Protein AF-A0A133UKS9-F1 (afdb_monomer)

Secondary structure (DSSP, 8-state):
-----S-SS---HHHHHHHHHH---HHHHHHHHHHHHHHHT--HHHHHHHTTS-HHHHHHHHHHHHHHGGGGGSPP----SPPSS-HHHHHHHHHHTTS-GGGGT-S-SS--HHHHHT-

Nearest PDB structures (foldseek):
  8rkv-assembly1_R  TM=6.243E-01  e=1.075E-01  Scytonema hofmannii
  2lvs-assembly1_A  TM=3.897E-01  e=1.126E+00  Hyperthermus butylicus DSM 5456
  3qod-assembly1_A  TM=4.954E-01  e=5.389E+00  Fischerella thermalis PCC 7521

Solvent-accessible surface area (backbone atoms only — not comparable to full-atom values): 7377 Å² total; per-residue (Å²): 133,86,78,74,78,86,55,90,59,91,78,66,60,64,64,48,50,58,50,41,77,73,47,84,54,62,68,42,35,51,41,48,49,50,48,51,39,52,76,73,64,56,54,59,62,62,51,12,63,76,68,74,49,56,48,66,56,52,53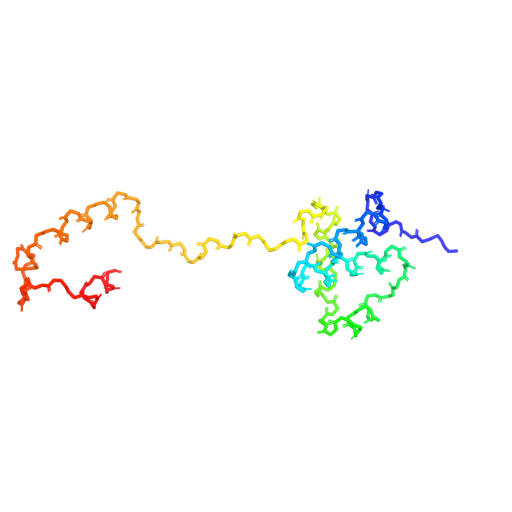,49,45,48,49,31,31,55,73,57,34,75,69,37,48,54,84,75,87,72,83,68,77,76,70,91,59,54,74,67,53,49,50,51,50,57,58,57,68,73,50,50,37,47,85,76,74,40,101,38,83,62,86,46,72,73,72,67,66,76,111

Mean predicted aligned error: 9.15 Å

Foldseek 3Di:
DDDDPPAPDDDDLVVLVVVLVVDPDVQLNLLSVLCSCVVVPHDLVVSCVVSVHDSVVSVQSNVLCSVPNSVSSDDDDDPPPPDPDDPVRVVVVVVVQVDACVVVVDPDRHDDPVNVVVD

Sequence (119 aa):
MSKKKILHRDVDVESLKELREKIDDSKVRDRITAVIMEVKGYKRGEMADLLSVHRETVRLWIKRFDESGVDGLWDEERPGRPSKLSKSEKESLREDLKSSPKEFGYESEVWSTKMVLNI

Radius of gyration: 24.82 Å; Cα contacts (8 Å, |Δi|>4): 78; chains: 1; bounding box: 48×27×70 Å

InterPro domains:
  IPR009057 Homedomain-like superfamily [SSF46689] (21-102)

pLDDT: mean 89.93, std 11.99, range [34.72, 98.25]

Structure (mmCIF, N/CA/C/O backbone):
data_AF-A0A133UKS9-F1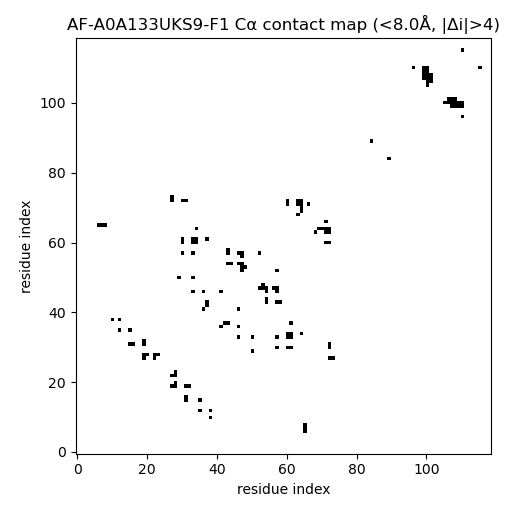
#
_entry.id   AF-A0A133UKS9-F1
#
loop_
_atom_site.group_PDB
_atom_site.id
_atom_site.type_symbol
_atom_site.label_atom_id
_atom_site.label_alt_id
_atom_site.label_comp_id
_atom_site.label_asym_id
_atom_site.label_entity_id
_atom_site.label_seq_id
_atom_site.pdbx_PDB_ins_code
_atom_site.Cartn_x
_atom_site.Cartn_y
_atom_site.Cartn_z
_atom_site.occupancy
_atom_site.B_iso_or_equiv
_atom_site.auth_seq_id
_atom_site.auth_comp_i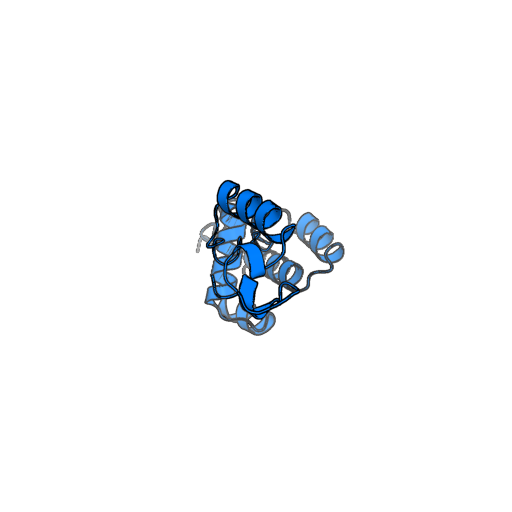d
_atom_site.auth_asym_id
_atom_site.auth_atom_id
_atom_site.pdbx_PDB_model_num
ATOM 1 N N . MET A 1 1 ? -16.925 -9.462 27.175 1.00 35.09 1 MET A N 1
ATOM 2 C CA . MET A 1 1 ? -16.268 -10.140 26.035 1.00 35.09 1 MET A CA 1
ATOM 3 C C . MET A 1 1 ? -14.959 -9.422 25.749 1.00 35.09 1 MET A C 1
ATOM 5 O O . MET A 1 1 ? -14.994 -8.262 25.361 1.00 35.09 1 MET A O 1
ATOM 9 N N . SER A 1 2 ? -13.825 -10.055 26.050 1.00 34.72 2 SER A N 1
ATOM 10 C CA . SER A 1 2 ? -12.499 -9.448 25.881 1.00 34.72 2 SER A CA 1
ATOM 11 C C . SER A 1 2 ? -12.193 -9.297 24.388 1.00 34.72 2 SER A C 1
ATOM 13 O O . SER A 1 2 ? -12.232 -10.287 23.654 1.00 34.72 2 SER A O 1
ATOM 15 N N . LYS A 1 3 ? -11.950 -8.068 23.916 1.00 43.97 3 LYS A N 1
ATOM 16 C CA . LYS A 1 3 ? -11.481 -7.829 22.545 1.00 43.97 3 LYS A CA 1
ATOM 17 C C . LYS A 1 3 ? -10.105 -8.494 22.430 1.00 43.97 3 LYS A C 1
ATOM 19 O O . LYS A 1 3 ? -9.162 -8.031 23.065 1.00 43.97 3 LYS A O 1
ATOM 24 N N . LYS A 1 4 ? -9.978 -9.591 21.670 1.00 50.75 4 LYS A N 1
ATOM 25 C CA . LYS A 1 4 ? -8.655 -10.136 21.307 1.00 50.75 4 LYS A CA 1
ATOM 26 C C . LYS A 1 4 ? -7.825 -8.984 20.733 1.00 50.75 4 LYS A C 1
ATOM 28 O O . LYS A 1 4 ? -8.327 -8.280 19.860 1.00 50.75 4 LYS A O 1
ATOM 33 N N . LYS A 1 5 ? -6.599 -8.779 21.227 1.00 57.97 5 LYS A N 1
ATOM 34 C CA . LYS A 1 5 ? -5.651 -7.814 20.648 1.00 57.97 5 LYS A CA 1
ATOM 35 C C . LYS A 1 5 ? -5.424 -8.254 19.195 1.00 57.97 5 LYS A C 1
ATOM 37 O O . LYS A 1 5 ? -4.926 -9.353 18.973 1.00 57.97 5 LYS A O 1
ATOM 42 N N . ILE A 1 6 ? -5.937 -7.488 18.229 1.00 72.62 6 ILE A N 1
ATOM 43 C CA . ILE A 1 6 ? -5.869 -7.858 16.805 1.00 72.62 6 ILE A CA 1
ATOM 44 C C . ILE A 1 6 ? -4.522 -7.442 16.209 1.00 72.62 6 ILE A C 1
ATOM 46 O O . ILE A 1 6 ? -3.986 -8.148 15.362 1.00 72.62 6 ILE A O 1
ATOM 50 N N . LEU A 1 7 ? -3.984 -6.325 16.699 1.00 83.94 7 LEU A N 1
ATOM 51 C CA . LEU A 1 7 ? -2.627 -5.868 16.443 1.00 83.94 7 LEU A CA 1
ATOM 52 C C . LEU A 1 7 ? -1.738 -6.254 17.632 1.00 83.94 7 LEU A C 1
ATOM 54 O O . LEU A 1 7 ? -2.119 -6.064 18.793 1.00 83.94 7 LEU A O 1
ATOM 58 N N . HIS A 1 8 ? -0.555 -6.784 17.339 1.00 89.56 8 HIS A N 1
ATOM 59 C CA . HIS A 1 8 ? 0.472 -7.166 18.313 1.00 89.56 8 HIS A CA 1
ATOM 60 C C . HIS A 1 8 ? 1.418 -6.006 18.652 1.00 89.56 8 HIS A C 1
ATOM 62 O O . HIS A 1 8 ? 2.325 -6.157 19.466 1.00 89.56 8 HIS A O 1
ATOM 68 N N . ARG A 1 9 ? 1.169 -4.836 18.062 1.00 87.88 9 ARG A N 1
ATOM 69 C CA . ARG A 1 9 ? 1.891 -3.582 18.270 1.00 87.88 9 ARG A CA 1
ATOM 70 C C . ARG A 1 9 ? 1.011 -2.535 18.933 1.00 87.88 9 ARG A C 1
ATOM 72 O O . ARG A 1 9 ? -0.201 -2.498 18.711 1.00 87.88 9 ARG A O 1
ATOM 79 N N . ASP A 1 10 ? 1.639 -1.666 19.710 1.00 87.88 10 ASP A N 1
ATOM 80 C CA . ASP A 1 10 ? 0.985 -0.455 20.185 1.00 87.88 10 ASP A CA 1
ATOM 81 C C . ASP A 1 10 ? 0.984 0.579 19.052 1.00 87.88 10 ASP A C 1
ATOM 83 O O . ASP A 1 10 ? 1.965 0.733 18.322 1.00 87.88 10 ASP A O 1
ATOM 87 N N . VAL A 1 11 ? -0.162 1.228 18.854 1.00 91.88 11 VAL A N 1
ATOM 88 C CA . VAL A 1 11 ? -0.403 2.108 17.709 1.00 91.88 11 VAL A CA 1
ATOM 89 C C . VAL A 1 11 ? -0.773 3.487 18.212 1.00 91.88 11 VAL A C 1
ATOM 91 O O . VAL A 1 11 ? -1.816 3.656 18.843 1.00 91.88 11 VAL A O 1
ATOM 94 N N . ASP A 1 12 ? 0.053 4.473 17.880 1.00 94.31 12 ASP A N 1
ATOM 95 C CA . ASP A 1 12 ? -0.307 5.871 18.059 1.00 94.31 12 ASP A CA 1
ATOM 96 C C . ASP A 1 12 ? -1.158 6.351 16.876 1.00 94.31 12 ASP A C 1
ATOM 98 O O . ASP A 1 12 ? -0.687 6.527 15.750 1.00 94.31 12 ASP A O 1
ATOM 102 N N . VAL A 1 13 ? -2.448 6.541 17.145 1.00 95.25 13 VAL A N 1
ATOM 103 C CA . VAL A 1 13 ? -3.420 6.999 16.151 1.00 95.25 13 VAL A CA 1
ATOM 104 C C . VAL A 1 13 ? -3.138 8.434 15.714 1.00 95.25 13 VAL A C 1
ATOM 106 O O . VAL A 1 13 ? -3.440 8.767 14.569 1.00 95.25 13 VAL A O 1
ATOM 109 N N . GLU A 1 14 ? -2.582 9.281 16.583 1.00 96.94 14 GLU A N 1
ATOM 110 C CA . GLU A 1 14 ? -2.337 10.680 16.232 1.00 96.94 14 GLU A CA 1
ATOM 111 C C . GLU A 1 14 ? -1.168 10.794 15.254 1.00 96.94 14 GLU A C 1
ATOM 113 O O . GLU A 1 14 ? -1.339 11.360 14.174 1.00 96.94 14 GLU A O 1
ATOM 118 N N . SER A 1 15 ? -0.057 10.100 15.527 1.00 96.44 15 SER A N 1
ATOM 119 C CA . SER A 1 15 ? 1.049 9.956 14.570 1.00 96.44 15 SER A CA 1
ATOM 120 C C . SER A 1 15 ? 0.588 9.429 13.203 1.00 96.44 15 SER A C 1
ATOM 122 O O . SER A 1 15 ? 1.043 9.908 12.164 1.00 96.44 15 SER A O 1
ATOM 124 N N . LEU A 1 16 ? -0.345 8.466 13.164 1.00 97.12 16 LEU A N 1
ATOM 125 C CA . LEU A 1 16 ? -0.891 7.959 11.898 1.00 97.12 16 LEU A CA 1
ATOM 126 C C . LEU A 1 16 ? -1.732 8.999 11.149 1.00 97.12 16 LEU A C 1
ATOM 128 O O . LEU A 1 16 ? -1.680 9.044 9.920 1.00 97.12 16 LEU A O 1
ATOM 132 N N . LYS A 1 17 ? -2.503 9.841 11.845 1.00 97.75 17 LYS A N 1
ATOM 133 C CA . LYS A 1 17 ? -3.235 10.936 11.192 1.00 97.75 17 LYS A CA 1
ATOM 134 C C . LYS A 1 17 ? -2.274 11.968 10.618 1.00 97.75 17 LYS A C 1
ATOM 136 O O . LYS A 1 17 ? -2.423 12.328 9.457 1.00 97.75 17 LYS A O 1
ATOM 141 N N . GLU A 1 18 ? -1.280 12.397 11.392 1.00 97.88 18 GLU A N 1
ATOM 142 C CA . GLU A 1 18 ? -0.270 13.342 10.912 1.00 97.88 18 GLU A CA 1
ATOM 143 C C . GLU A 1 18 ? 0.477 12.799 9.694 1.00 97.88 18 GLU A C 1
ATOM 145 O O . GLU A 1 18 ? 0.719 13.529 8.734 1.00 97.88 18 GLU A O 1
ATOM 150 N N . LEU A 1 19 ? 0.821 11.508 9.715 1.00 97.31 19 LEU A N 1
ATOM 151 C CA . LEU A 1 19 ? 1.421 10.835 8.573 1.00 97.31 19 LEU A CA 1
ATOM 152 C C . LEU A 1 19 ? 0.480 10.862 7.364 1.00 97.31 19 LEU A C 1
ATOM 154 O O . LEU A 1 19 ? 0.902 11.244 6.282 1.00 97.31 19 LEU A O 1
ATOM 158 N N . ARG A 1 20 ? -0.797 10.505 7.537 1.00 97.50 20 ARG A N 1
ATOM 159 C CA . ARG A 1 20 ? -1.793 10.500 6.453 1.00 97.50 20 ARG A CA 1
ATOM 160 C C . ARG A 1 20 ? -1.923 11.860 5.763 1.00 97.50 20 ARG A C 1
ATOM 162 O O . ARG A 1 20 ? -2.059 11.882 4.545 1.00 97.50 20 ARG A O 1
ATOM 169 N N . GLU A 1 21 ? -1.873 12.962 6.510 1.00 97.38 21 GLU A N 1
ATOM 170 C CA . GLU A 1 21 ? -1.952 14.317 5.940 1.00 97.38 21 GLU A CA 1
ATOM 171 C C . GLU A 1 21 ? -0.700 14.705 5.134 1.00 97.38 21 GLU A C 1
ATOM 173 O O . GLU A 1 21 ? -0.783 15.530 4.230 1.00 97.38 21 GLU A O 1
ATOM 178 N N . LYS A 1 22 ? 0.457 14.095 5.423 1.00 97.12 22 LYS A N 1
ATOM 179 C CA . LYS A 1 22 ? 1.732 14.360 4.732 1.00 97.12 22 LYS A CA 1
ATOM 180 C C . LYS A 1 22 ? 1.946 13.508 3.476 1.00 97.12 22 LYS A C 1
ATOM 182 O O . LYS A 1 22 ? 2.929 13.718 2.772 1.00 97.12 22 LYS A O 1
ATOM 187 N N . ILE A 1 23 ? 1.092 12.517 3.221 1.00 96.88 23 ILE A N 1
ATOM 188 C CA . ILE A 1 23 ? 1.281 11.545 2.138 1.00 96.88 23 ILE A CA 1
ATOM 189 C C . ILE A 1 23 ? 0.380 11.863 0.949 1.00 96.88 23 ILE A C 1
ATOM 191 O O . ILE A 1 23 ? -0.843 11.850 1.060 1.00 96.88 23 ILE A O 1
ATOM 195 N N . ASP A 1 24 ? 0.985 12.037 -0.224 1.00 95.69 24 ASP A N 1
ATOM 196 C CA . ASP A 1 24 ? 0.240 12.297 -1.460 1.00 95.69 24 ASP A CA 1
ATOM 197 C C . ASP A 1 24 ? -0.399 11.028 -2.048 1.00 95.69 24 ASP A C 1
ATOM 199 O O . ASP A 1 24 ? -1.521 11.073 -2.570 1.00 95.69 24 ASP A O 1
ATOM 203 N N . ASP A 1 25 ? 0.265 9.872 -1.920 1.00 96.25 25 ASP A N 1
ATOM 204 C CA . ASP A 1 25 ? -0.233 8.596 -2.446 1.00 96.25 25 ASP A CA 1
ATOM 205 C C . ASP A 1 25 ? -1.556 8.208 -1.763 1.00 96.25 25 ASP A C 1
ATOM 207 O O . ASP A 1 25 ? -1.616 7.897 -0.568 1.00 96.25 25 ASP A O 1
ATOM 211 N N . SER A 1 26 ? -2.645 8.225 -2.537 1.00 95.69 26 SER A N 1
ATOM 212 C CA . SER A 1 26 ? -3.982 7.886 -2.049 1.00 95.69 26 SER A CA 1
ATOM 213 C C . SER A 1 26 ? -4.062 6.461 -1.508 1.00 95.69 26 SER A C 1
ATOM 215 O O . SER A 1 26 ? -4.713 6.239 -0.492 1.00 95.69 26 SER A O 1
ATOM 217 N N . LYS A 1 27 ? -3.337 5.504 -2.098 1.00 96.19 27 LYS A N 1
ATOM 218 C CA . LYS A 1 27 ? -3.345 4.110 -1.639 1.00 96.19 27 LYS A CA 1
ATOM 219 C C . LYS A 1 27 ? -2.714 3.991 -0.263 1.00 96.19 27 LYS A C 1
ATOM 221 O O . LYS A 1 27 ? -3.216 3.248 0.577 1.00 96.19 27 LYS A O 1
ATOM 226 N N . VAL A 1 28 ? -1.619 4.711 -0.021 1.00 97.50 28 VAL A N 1
ATOM 227 C CA . VAL A 1 28 ? -0.968 4.729 1.295 1.00 97.50 28 VAL A CA 1
ATOM 228 C C . VAL A 1 28 ? -1.883 5.406 2.317 1.00 97.50 28 VAL A C 1
ATOM 230 O O . VAL A 1 28 ? -2.067 4.871 3.410 1.00 97.50 28 VAL A O 1
ATOM 233 N N . ARG A 1 29 ? -2.560 6.505 1.955 1.00 98.12 29 ARG A N 1
ATOM 234 C CA . ARG A 1 29 ? -3.567 7.143 2.823 1.00 98.12 29 ARG A CA 1
ATOM 235 C C . ARG A 1 29 ? -4.740 6.223 3.166 1.00 98.12 29 ARG A C 1
ATOM 237 O O . ARG A 1 29 ? -5.156 6.194 4.327 1.00 98.12 29 ARG A O 1
ATOM 244 N N . ASP A 1 30 ? -5.249 5.449 2.212 1.00 98.06 30 ASP A N 1
ATOM 245 C CA . ASP A 1 30 ? -6.331 4.483 2.449 1.00 98.06 30 ASP A CA 1
ATOM 246 C C . ASP A 1 30 ? -5.884 3.364 3.391 1.00 98.06 30 ASP A C 1
ATOM 248 O O . ASP A 1 30 ? -6.605 2.991 4.318 1.00 98.06 30 ASP A O 1
ATOM 252 N N . ARG A 1 31 ? -4.651 2.879 3.223 1.00 98.25 31 ARG A N 1
ATOM 253 C CA . ARG A 1 31 ? -4.045 1.879 4.110 1.00 98.25 31 ARG A CA 1
ATOM 254 C C . ARG A 1 31 ? -3.859 2.410 5.530 1.00 98.25 31 ARG A C 1
ATOM 256 O O . ARG A 1 31 ? -4.212 1.716 6.481 1.00 98.25 31 ARG A O 1
ATOM 263 N N . ILE A 1 32 ? -3.376 3.646 5.688 1.00 98.19 32 ILE A N 1
ATOM 264 C CA . ILE A 1 32 ? -3.283 4.306 7.000 1.00 98.19 32 ILE A CA 1
ATOM 265 C C . ILE A 1 32 ? -4.679 4.449 7.622 1.00 98.19 32 ILE A C 1
ATOM 267 O O . ILE A 1 32 ? -4.877 4.145 8.799 1.00 98.19 32 ILE A O 1
ATOM 271 N N . THR A 1 33 ? -5.669 4.851 6.823 1.00 98.06 33 THR A N 1
ATOM 272 C CA . THR A 1 33 ? -7.062 4.978 7.269 1.00 98.06 33 THR A CA 1
ATOM 273 C C . THR A 1 33 ? -7.608 3.633 7.754 1.00 98.06 33 THR A C 1
ATOM 275 O O . THR A 1 33 ? -8.215 3.576 8.824 1.00 98.06 33 THR A O 1
ATOM 278 N N . ALA A 1 34 ? -7.320 2.538 7.045 1.00 97.94 34 ALA A N 1
ATOM 279 C CA . ALA A 1 34 ? -7.687 1.191 7.470 1.00 97.94 34 ALA A CA 1
ATOM 280 C C . ALA A 1 34 ? -7.081 0.836 8.839 1.00 97.94 34 ALA A C 1
ATOM 282 O O . ALA A 1 34 ? -7.790 0.336 9.709 1.00 97.94 34 ALA A O 1
ATOM 283 N N . VAL A 1 35 ? -5.805 1.145 9.083 1.00 97.56 35 VAL A N 1
ATOM 284 C CA . VAL A 1 35 ? -5.169 0.894 10.390 1.00 97.56 35 VAL A CA 1
ATOM 285 C C . VAL A 1 35 ? -5.843 1.698 11.503 1.00 97.56 35 VAL A C 1
ATOM 287 O O . VAL A 1 35 ? -6.167 1.145 12.555 1.00 97.56 35 VAL A O 1
ATOM 290 N N . ILE A 1 36 ? -6.130 2.981 11.266 1.00 97.31 36 ILE A N 1
ATOM 291 C CA . ILE A 1 36 ? -6.849 3.830 12.230 1.00 97.31 36 ILE A CA 1
ATOM 292 C C . ILE A 1 36 ? -8.233 3.240 12.550 1.00 97.31 36 ILE A C 1
ATOM 294 O O . ILE A 1 36 ? -8.650 3.215 13.710 1.00 97.31 36 ILE A O 1
ATOM 298 N N . MET A 1 37 ? -8.955 2.755 11.538 1.00 96.81 37 MET A N 1
ATOM 299 C CA . MET A 1 37 ? -10.267 2.124 11.704 1.00 96.81 37 MET A CA 1
ATOM 300 C C . MET A 1 37 ? -10.185 0.795 12.474 1.00 96.81 37 MET A C 1
ATOM 302 O O . MET A 1 37 ? -11.033 0.543 13.330 1.00 96.81 37 MET A O 1
ATOM 306 N N . GLU A 1 38 ? -9.153 -0.021 12.243 1.00 95.50 38 GLU A N 1
ATOM 307 C CA . GLU A 1 38 ? -8.927 -1.264 12.996 1.00 95.50 38 GLU A CA 1
ATOM 308 C C . GLU A 1 38 ? -8.700 -0.965 14.489 1.00 95.50 38 GLU A C 1
ATOM 310 O O . GLU A 1 38 ? -9.330 -1.590 15.342 1.00 95.50 38 GLU A O 1
ATOM 315 N N . VAL A 1 39 ? -7.891 0.053 14.822 1.00 94.25 39 VAL A N 1
ATOM 316 C CA . VAL A 1 39 ? -7.672 0.490 16.218 1.00 94.25 39 VAL A CA 1
ATOM 317 C C . VAL A 1 39 ? -8.968 0.994 16.860 1.00 94.25 39 VAL A C 1
ATOM 319 O O . VAL A 1 39 ? -9.253 0.700 18.023 1.00 94.25 39 VAL A O 1
ATOM 322 N N . LYS A 1 40 ? -9.804 1.703 16.094 1.00 93.38 40 LYS A N 1
ATOM 323 C CA . LYS A 1 40 ? -11.133 2.1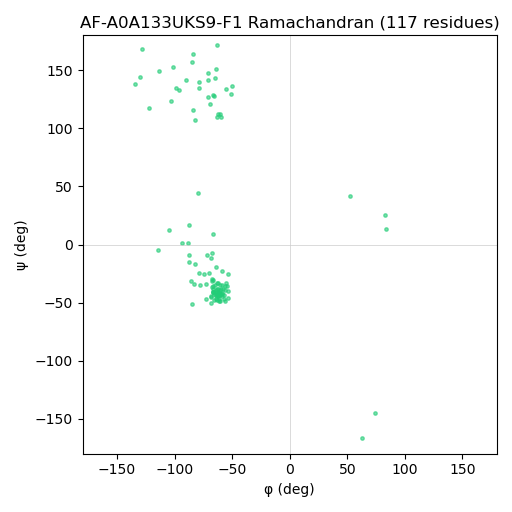55 16.538 1.00 93.38 40 LYS A CA 1
ATOM 324 C C . LYS A 1 40 ? -12.159 1.017 16.654 1.00 93.38 40 LYS A C 1
ATOM 326 O O . LYS A 1 40 ? -13.230 1.224 17.221 1.00 93.38 40 LYS A O 1
ATOM 331 N N . GLY A 1 41 ? -11.839 -0.188 16.179 1.00 93.69 41 GLY A N 1
ATOM 332 C CA . GLY A 1 41 ? -12.673 -1.382 16.309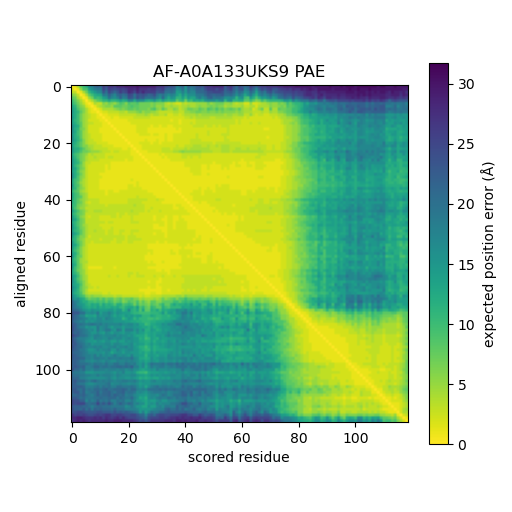 1.00 93.69 41 GLY A CA 1
ATOM 333 C C . GLY A 1 41 ? -13.780 -1.513 15.262 1.00 93.69 41 GLY A C 1
ATOM 334 O O . GLY A 1 41 ? -14.782 -2.174 15.539 1.00 93.69 41 GLY A O 1
ATOM 335 N N . TYR A 1 42 ? -13.614 -0.899 14.088 1.00 95.06 42 TYR A N 1
ATOM 336 C CA . TYR A 1 42 ? -14.518 -1.100 12.952 1.00 95.06 42 TYR A CA 1
ATOM 337 C C . TYR A 1 42 ? -14.475 -2.552 12.468 1.00 95.06 42 TYR A C 1
ATOM 339 O O . TYR A 1 42 ? -13.453 -3.235 12.576 1.00 95.06 42 TYR A O 1
ATOM 347 N N . LYS A 1 43 ? -15.580 -3.047 11.898 1.00 94.12 43 LYS A N 1
ATOM 348 C CA . LYS A 1 43 ? -15.569 -4.369 11.265 1.00 94.12 43 LYS A CA 1
ATOM 349 C C . LYS A 1 43 ? -14.923 -4.261 9.890 1.00 94.12 43 LYS A C 1
ATOM 351 O O . LYS A 1 43 ? -15.239 -3.378 9.104 1.00 94.12 43 LYS A O 1
ATOM 356 N N . ARG A 1 44 ? -14.109 -5.253 9.528 1.00 92.69 44 ARG A N 1
ATOM 357 C CA . ARG A 1 44 ? -13.412 -5.288 8.227 1.00 92.69 44 ARG A CA 1
ATOM 358 C C . ARG A 1 44 ? -14.329 -5.264 6.998 1.00 92.69 44 ARG A C 1
ATOM 360 O O . ARG A 1 44 ? -13.867 -4.891 5.931 1.00 92.69 44 ARG A O 1
ATOM 367 N N . GLY A 1 45 ? -15.592 -5.680 7.135 1.00 94.25 45 GLY A N 1
ATOM 368 C CA . GLY A 1 45 ? -16.598 -5.514 6.076 1.00 94.25 45 GLY A CA 1
ATOM 369 C C . GLY A 1 45 ? -16.965 -4.043 5.871 1.00 94.25 45 GLY A C 1
ATOM 370 O O . GLY A 1 45 ? -16.827 -3.533 4.774 1.00 94.25 45 GLY A O 1
ATOM 371 N N . GLU A 1 46 ? -17.284 -3.337 6.956 1.00 95.94 46 GLU A N 1
ATOM 372 C CA . GLU A 1 46 ? -17.592 -1.899 6.930 1.00 95.94 46 GLU A CA 1
ATOM 373 C C . GLU A 1 46 ? -16.398 -1.083 6.409 1.00 95.94 46 GLU A C 1
ATOM 375 O O . GLU A 1 46 ? -16.564 -0.145 5.638 1.00 95.94 46 GLU A O 1
ATOM 380 N N . MET A 1 47 ? -15.176 -1.463 6.795 1.00 97.50 47 MET A N 1
ATOM 381 C CA . MET A 1 47 ? -13.948 -0.843 6.284 1.00 97.50 47 MET A CA 1
ATOM 382 C C . MET A 1 47 ? -13.790 -1.028 4.774 1.00 97.50 47 MET A C 1
ATOM 384 O O . MET A 1 47 ? -13.388 -0.099 4.085 1.00 97.50 47 MET A O 1
ATOM 388 N N . ALA A 1 48 ? -14.081 -2.229 4.273 1.00 97.62 48 ALA A N 1
ATOM 389 C CA . ALA A 1 48 ? -13.991 -2.557 2.857 1.00 97.62 48 ALA A CA 1
ATOM 390 C C . ALA A 1 48 ? -14.985 -1.734 2.029 1.00 97.62 48 ALA A C 1
ATOM 392 O O . ALA A 1 48 ? -14.591 -1.164 1.014 1.00 97.62 48 ALA A O 1
ATOM 393 N N . ASP A 1 49 ? -16.219 -1.593 2.516 1.00 97.62 49 ASP A N 1
ATOM 394 C CA . ASP A 1 49 ? -17.244 -0.767 1.876 1.00 97.62 49 ASP A CA 1
ATOM 395 C C . ASP A 1 49 ? -16.838 0.717 1.866 1.00 97.62 49 ASP A C 1
ATOM 397 O O . ASP A 1 49 ? -16.867 1.367 0.822 1.00 97.62 49 ASP A O 1
ATOM 401 N N . LEU A 1 50 ? -16.376 1.246 3.008 1.00 97.50 50 LEU A N 1
ATOM 402 C CA . LEU A 1 50 ? -15.958 2.648 3.142 1.00 97.50 50 LEU A CA 1
ATOM 403 C C . LEU A 1 50 ? -14.731 2.998 2.291 1.00 97.50 50 LEU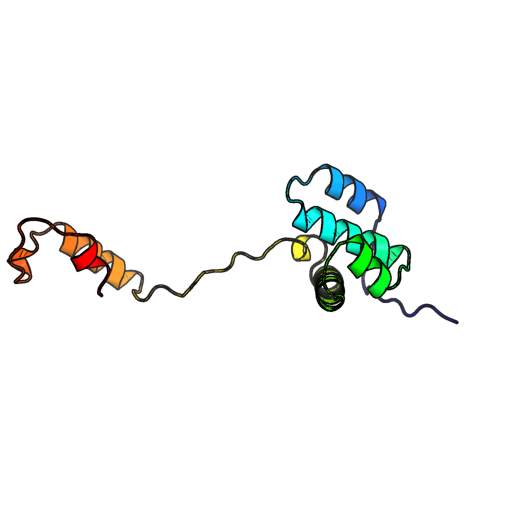 A C 1
ATOM 405 O O . LEU A 1 50 ? -14.636 4.112 1.785 1.00 97.50 50 LEU A O 1
ATOM 409 N N . LEU A 1 51 ? -13.801 2.056 2.133 1.00 97.12 51 LEU A N 1
ATOM 410 C CA . LEU A 1 51 ? -12.582 2.233 1.340 1.00 97.12 51 LEU A CA 1
ATOM 411 C C . LEU A 1 51 ? -12.742 1.746 -0.108 1.00 97.12 51 LEU A C 1
ATOM 413 O O . LEU A 1 51 ? -11.787 1.809 -0.873 1.00 97.12 51 LEU A O 1
ATOM 417 N N . SER A 1 52 ? -13.928 1.261 -0.499 1.00 97.50 52 SER A N 1
ATOM 418 C CA . SER A 1 52 ? -14.209 0.722 -1.839 1.00 97.50 52 SER A CA 1
ATOM 419 C C . SER A 1 52 ? -13.209 -0.355 -2.296 1.00 97.50 52 SER A C 1
ATOM 421 O O . SER A 1 52 ? -12.773 -0.385 -3.447 1.00 97.50 52 SER A O 1
ATOM 423 N N . VAL A 1 53 ? -12.837 -1.263 -1.389 1.00 97.75 53 VAL A N 1
ATOM 424 C CA . VAL A 1 53 ? -11.923 -2.385 -1.661 1.00 97.75 53 VAL A CA 1
ATOM 425 C C . VAL A 1 53 ? -12.518 -3.710 -1.205 1.00 97.75 53 VAL A C 1
ATOM 427 O O . VAL A 1 53 ? -13.489 -3.762 -0.465 1.00 97.75 53 VAL A O 1
ATOM 430 N N . HIS A 1 54 ? -11.909 -4.823 -1.607 1.00 97.94 54 HIS A N 1
ATOM 431 C CA . HIS A 1 54 ? -12.313 -6.132 -1.105 1.00 97.94 54 HIS A CA 1
ATOM 432 C C . HIS A 1 54 ? -11.906 -6.327 0.369 1.00 97.94 54 HIS A C 1
ATOM 434 O O . HIS A 1 54 ? -10.836 -5.891 0.800 1.00 97.94 54 HIS A O 1
ATOM 440 N N . ARG A 1 55 ? -12.707 -7.074 1.141 1.00 96.62 55 ARG A N 1
ATOM 441 C CA . ARG A 1 55 ? -12.426 -7.387 2.558 1.00 96.62 55 ARG A CA 1
ATOM 442 C C . ARG A 1 55 ? -11.049 -8.022 2.783 1.00 96.62 55 ARG A C 1
ATOM 444 O O . ARG A 1 55 ? -10.402 -7.744 3.793 1.00 96.62 55 ARG A O 1
ATOM 451 N N . GLU A 1 56 ? -10.593 -8.861 1.853 1.00 97.12 56 GLU A N 1
ATOM 452 C CA . GLU A 1 56 ? -9.257 -9.475 1.936 1.00 97.12 56 GLU A CA 1
ATOM 453 C C . GLU A 1 56 ? -8.133 -8.444 1.763 1.00 97.12 56 GLU A C 1
ATOM 455 O O . GLU A 1 56 ? -7.092 -8.562 2.404 1.00 97.12 56 GLU A O 1
ATOM 460 N N . THR A 1 57 ? -8.359 -7.386 0.980 1.00 97.25 57 THR A N 1
ATOM 461 C CA . THR A 1 57 ? -7.405 -6.282 0.817 1.00 97.25 57 THR A CA 1
ATOM 462 C C . THR A 1 57 ? -7.182 -5.560 2.142 1.00 97.25 57 THR A C 1
ATOM 464 O O . THR A 1 57 ? -6.040 -5.393 2.564 1.00 97.25 57 THR A O 1
ATOM 467 N N . VAL A 1 58 ? -8.266 -5.224 2.853 1.00 97.38 58 VAL A N 1
ATOM 468 C CA . VAL A 1 58 ? -8.186 -4.648 4.205 1.00 97.38 58 VAL A CA 1
ATOM 469 C C . VAL A 1 58 ? -7.420 -5.584 5.137 1.00 97.38 58 VAL A C 1
ATOM 471 O O . VAL A 1 58 ? -6.504 -5.154 5.834 1.00 97.38 58 VAL A O 1
ATOM 474 N N . ARG A 1 59 ? -7.745 -6.885 5.121 1.00 96.12 59 ARG A N 1
ATOM 475 C CA . ARG A 1 59 ? -7.054 -7.883 5.949 1.00 96.12 59 ARG A CA 1
ATOM 476 C C . ARG A 1 59 ? -5.548 -7.902 5.683 1.00 96.12 59 ARG A C 1
ATOM 478 O O . ARG A 1 59 ? -4.778 -7.971 6.639 1.00 96.12 59 ARG A O 1
ATOM 485 N N . LEU A 1 60 ? -5.137 -7.841 4.418 1.00 96.38 60 LEU A N 1
ATOM 486 C CA . LEU A 1 60 ? -3.731 -7.828 4.026 1.00 96.38 60 LEU A CA 1
ATOM 487 C C . LEU A 1 60 ? -3.023 -6.556 4.499 1.00 96.38 60 LEU A C 1
ATOM 489 O O . LEU A 1 60 ? -1.912 -6.650 5.010 1.00 96.38 60 LEU A O 1
ATOM 493 N N . TRP A 1 61 ? -3.656 -5.389 4.371 1.00 97.12 61 TRP A N 1
ATOM 494 C CA . TRP A 1 61 ? -3.094 -4.125 4.855 1.00 97.12 61 TRP A CA 1
ATOM 495 C C . TRP A 1 61 ? -2.883 -4.134 6.366 1.00 97.12 61 TRP A C 1
ATOM 497 O O . TRP A 1 61 ? -1.793 -3.808 6.826 1.00 97.12 61 TRP A O 1
ATOM 507 N N . ILE A 1 62 ? -3.883 -4.585 7.130 1.00 96.50 62 ILE A N 1
ATOM 508 C CA . ILE A 1 62 ? -3.770 -4.720 8.588 1.00 96.50 62 ILE A CA 1
ATO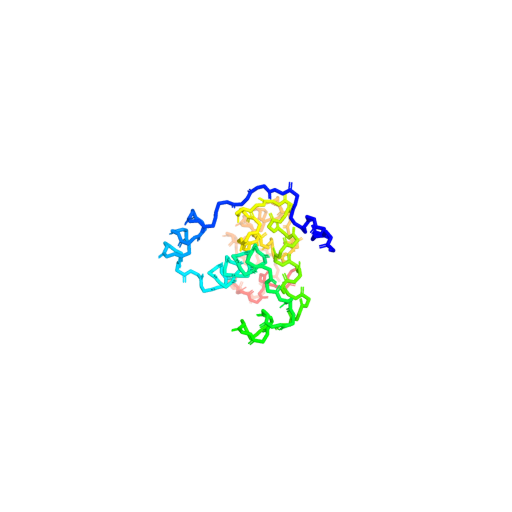M 509 C C . ILE A 1 62 ? -2.676 -5.717 8.961 1.00 96.50 62 ILE A C 1
ATOM 511 O O . ILE A 1 62 ? -1.880 -5.433 9.847 1.00 96.50 62 ILE A O 1
ATOM 515 N N . LYS A 1 63 ? -2.593 -6.858 8.266 1.00 95.44 63 LYS A N 1
ATOM 516 C CA . LYS A 1 63 ? -1.545 -7.855 8.504 1.00 95.44 63 LYS A CA 1
ATOM 517 C C . LYS A 1 63 ? -0.147 -7.281 8.239 1.00 95.44 63 LYS A C 1
ATOM 519 O O . LYS A 1 63 ? 0.723 -7.413 9.087 1.00 95.44 63 LYS A O 1
ATOM 524 N N . ARG A 1 64 ? 0.059 -6.616 7.099 1.00 95.56 64 ARG A N 1
ATOM 525 C CA . ARG A 1 64 ? 1.347 -5.990 6.752 1.00 95.56 64 ARG A CA 1
ATOM 526 C C . ARG A 1 64 ? 1.739 -4.902 7.734 1.00 95.56 64 ARG A C 1
ATOM 528 O O . ARG A 1 64 ? 2.898 -4.827 8.124 1.00 95.56 64 ARG A O 1
ATOM 535 N N . PHE A 1 65 ? 0.776 -4.087 8.158 1.00 96.19 65 PHE A N 1
ATOM 536 C CA . PHE A 1 65 ? 1.013 -3.122 9.217 1.00 96.19 65 PHE A CA 1
ATOM 537 C C . PHE A 1 65 ? 1.385 -3.819 10.524 1.00 96.19 65 PHE A C 1
ATOM 539 O O . PHE A 1 65 ? 2.296 -3.369 11.199 1.00 96.19 65 PHE A O 1
ATOM 546 N N . ASP A 1 66 ? 0.730 -4.924 10.881 1.00 95.44 66 ASP A N 1
ATOM 547 C CA . ASP A 1 66 ? 1.033 -5.669 12.102 1.00 95.44 66 ASP A CA 1
ATOM 548 C C . ASP A 1 66 ? 2.414 -6.342 12.078 1.00 95.44 66 ASP A C 1
ATOM 550 O O . ASP A 1 66 ? 3.054 -6.449 13.122 1.00 95.44 66 ASP A O 1
ATOM 554 N N . GLU A 1 67 ? 2.914 -6.718 10.900 1.00 94.12 67 GLU A N 1
ATOM 555 C CA . GLU A 1 67 ? 4.232 -7.337 10.696 1.00 94.12 67 GLU A CA 1
ATOM 556 C C . GLU A 1 67 ? 5.357 -6.293 10.571 1.00 94.12 67 GLU A C 1
ATOM 558 O O . GLU A 1 67 ? 6.320 -6.332 11.334 1.00 94.12 67 GLU A O 1
ATOM 563 N N . SER A 1 68 ? 5.203 -5.295 9.697 1.00 94.69 68 SER A N 1
ATOM 564 C CA . SER A 1 68 ? 6.274 -4.353 9.320 1.00 94.69 68 SER A CA 1
ATOM 565 C C . SER A 1 68 ? 6.021 -2.907 9.752 1.00 94.69 68 SER A C 1
ATOM 567 O O . SER A 1 68 ? 6.880 -2.047 9.604 1.00 94.69 68 SER A O 1
ATOM 569 N N . GLY A 1 69 ? 4.855 -2.605 10.316 1.00 95.06 69 GLY A N 1
ATOM 570 C CA . GLY A 1 69 ? 4.504 -1.260 10.759 1.00 95.06 69 GLY A CA 1
ATOM 571 C C . GLY A 1 69 ? 4.181 -0.316 9.636 1.00 95.06 69 GLY A C 1
ATOM 572 O O . GLY A 1 69 ? 3.575 -0.702 8.640 1.00 95.06 69 GLY A O 1
ATOM 573 N N . VAL A 1 70 ? 4.562 0.939 9.850 1.00 95.06 70 VAL A N 1
ATOM 574 C CA . VAL A 1 70 ? 4.364 2.021 8.892 1.00 95.06 70 VAL A CA 1
ATOM 575 C C . VAL A 1 70 ? 4.960 1.616 7.542 1.00 95.06 70 VAL A C 1
ATOM 577 O O . VAL A 1 70 ? 4.228 1.639 6.563 1.00 95.06 70 VAL A O 1
ATOM 580 N N . ASP A 1 71 ? 6.177 1.071 7.498 1.00 94.31 71 ASP A N 1
ATOM 581 C CA . ASP A 1 71 ? 6.825 0.626 6.252 1.00 94.31 71 ASP A CA 1
ATOM 582 C C . ASP A 1 71 ? 5.985 -0.387 5.452 1.00 94.31 71 ASP A C 1
ATOM 584 O O . ASP A 1 71 ? 5.953 -0.348 4.223 1.00 94.31 71 ASP A O 1
ATOM 588 N N . GLY A 1 72 ? 5.212 -1.242 6.134 1.00 94.44 72 GLY A N 1
ATOM 589 C CA . GLY A 1 72 ? 4.311 -2.218 5.506 1.00 94.44 72 GLY A CA 1
ATOM 590 C C . GLY A 1 72 ? 3.114 -1.610 4.762 1.00 94.44 72 GLY A C 1
ATOM 591 O O . GLY A 1 72 ? 2.365 -2.335 4.098 1.00 94.44 72 GLY A O 1
ATOM 592 N N . LEU A 1 73 ? 2.904 -0.296 4.877 1.00 95.94 73 LEU A N 1
ATOM 593 C CA . LEU A 1 73 ? 1.842 0.435 4.188 1.00 95.94 73 LEU A CA 1
ATOM 594 C C . LEU A 1 73 ? 2.258 0.917 2.794 1.00 95.94 73 LEU A C 1
ATOM 596 O O . LEU A 1 73 ? 1.382 1.250 1.990 1.00 95.94 73 LEU A O 1
ATOM 600 N N . TRP A 1 74 ? 3.552 0.919 2.476 1.00 95.50 74 TRP A N 1
ATOM 601 C CA . TRP A 1 74 ? 4.049 1.280 1.152 1.00 95.50 74 TRP A CA 1
ATOM 602 C C . TRP A 1 74 ? 4.019 0.084 0.205 1.00 95.50 74 TRP A C 1
ATOM 604 O O . TRP A 1 74 ? 3.972 -1.080 0.609 1.00 95.50 74 TRP A O 1
ATOM 614 N N . ASP A 1 75 ? 3.984 0.377 -1.093 1.00 90.81 75 ASP A N 1
ATOM 615 C CA . ASP A 1 75 ? 4.249 -0.653 -2.088 1.00 90.81 75 ASP A CA 1
ATOM 616 C C . ASP A 1 75 ? 5.737 -1.007 -2.044 1.00 90.81 75 ASP A C 1
ATOM 618 O O . ASP A 1 75 ? 6.599 -0.139 -2.148 1.00 90.81 75 ASP A O 1
ATOM 622 N N . GLU A 1 76 ? 6.029 -2.297 -1.909 1.00 84.44 76 GLU A N 1
ATOM 623 C CA . GLU A 1 76 ? 7.379 -2.811 -2.110 1.00 84.44 76 GLU A CA 1
ATOM 624 C C . GLU A 1 76 ? 7.790 -2.628 -3.572 1.00 84.44 76 GLU A C 1
ATOM 626 O O . GLU A 1 76 ? 6.979 -2.802 -4.495 1.00 84.44 76 GLU A O 1
ATOM 631 N N . GLU A 1 77 ? 9.067 -2.316 -3.781 1.00 80.06 77 GLU A N 1
ATOM 632 C CA . GLU A 1 77 ? 9.648 -2.251 -5.112 1.00 80.06 77 GLU A CA 1
ATOM 633 C C . GLU A 1 77 ? 9.529 -3.631 -5.770 1.00 80.06 77 GLU A C 1
ATOM 635 O O . GLU A 1 77 ? 10.120 -4.620 -5.335 1.00 80.06 77 GLU A O 1
ATOM 640 N N . ARG A 1 78 ? 8.701 -3.724 -6.814 1.00 79.25 78 ARG A N 1
ATOM 641 C CA . ARG A 1 78 ? 8.531 -4.969 -7.563 1.00 79.25 78 ARG A CA 1
ATOM 642 C C . ARG A 1 78 ? 9.662 -5.027 -8.590 1.00 79.25 78 ARG A C 1
ATOM 644 O O . ARG A 1 78 ? 9.623 -4.218 -9.516 1.00 79.25 78 ARG A O 1
ATOM 651 N N . PRO A 1 79 ? 10.604 -5.988 -8.525 1.00 76.38 79 PRO A N 1
ATOM 652 C CA . PRO A 1 79 ? 11.771 -6.050 -9.420 1.00 76.38 79 PRO A CA 1
ATOM 653 C C . PRO A 1 79 ? 11.428 -6.338 -10.897 1.00 76.38 79 PRO A C 1
ATOM 655 O O . PRO A 1 79 ? 12.313 -6.583 -11.715 1.00 76.38 79 PRO A O 1
ATOM 658 N N . GLY A 1 80 ? 10.141 -6.314 -11.257 1.00 82.50 80 GLY A N 1
ATOM 659 C CA . GLY A 1 80 ? 9.640 -6.677 -12.571 1.00 82.50 80 GLY A CA 1
ATOM 660 C C . GLY A 1 80 ? 9.915 -8.141 -12.908 1.00 82.50 80 GLY A C 1
ATOM 661 O O . GLY A 1 80 ? 10.268 -8.959 -12.056 1.00 82.50 80 GLY A O 1
ATOM 662 N N . ARG A 1 81 ? 9.741 -8.484 -14.187 1.00 80.94 81 ARG A N 1
ATOM 663 C CA . ARG A 1 81 ? 10.236 -9.759 -14.707 1.00 80.94 81 ARG A CA 1
ATOM 664 C C . ARG A 1 81 ? 11.768 -9.709 -14.663 1.00 80.94 81 ARG A C 1
ATOM 666 O O . ARG A 1 81 ? 12.326 -8.760 -15.217 1.00 80.94 81 ARG A O 1
ATOM 673 N N . PRO A 1 82 ? 12.447 -10.709 -14.074 1.00 82.25 82 PRO A N 1
ATOM 674 C CA . PRO A 1 82 ? 13.898 -10.783 -14.128 1.00 82.25 82 PRO A CA 1
ATOM 675 C C . PRO A 1 82 ? 14.399 -10.618 -15.564 1.00 82.25 82 PRO A C 1
ATOM 677 O O . PRO A 1 82 ? 13.826 -11.174 -16.506 1.00 82.25 82 PRO A O 1
ATOM 680 N N . SER A 1 83 ? 15.453 -9.821 -15.725 1.00 82.44 83 SER A N 1
ATOM 681 C CA . SER A 1 83 ? 16.120 -9.632 -17.012 1.00 82.44 83 SER A CA 1
ATOM 682 C C . SER A 1 83 ? 16.547 -10.984 -17.579 1.00 82.44 83 SER A C 1
ATOM 684 O O . SER A 1 83 ? 17.148 -11.775 -16.858 1.00 82.44 83 SER A O 1
ATOM 686 N N . LYS A 1 84 ? 16.282 -11.228 -18.868 1.00 84.75 84 LYS A N 1
ATOM 687 C CA . LYS A 1 84 ? 16.789 -12.427 -19.554 1.00 84.75 84 LYS A CA 1
ATOM 688 C C . LYS A 1 84 ? 18.317 -12.465 -19.598 1.00 84.75 84 LYS A C 1
ATOM 690 O O . LYS A 1 84 ? 18.892 -13.539 -19.547 1.00 84.75 84 LYS A O 1
ATOM 695 N N . LEU A 1 85 ? 18.941 -11.290 -19.698 1.00 87.38 85 LEU A N 1
ATOM 696 C CA . LEU A 1 85 ? 20.391 -11.138 -19.740 1.00 87.38 85 LEU A CA 1
ATOM 697 C C . LEU A 1 85 ? 20.934 -10.829 -18.346 1.00 87.38 85 LEU A C 1
ATOM 699 O O . LEU A 1 85 ? 20.432 -9.923 -17.660 1.00 87.38 85 LEU A O 1
ATOM 703 N N . SER A 1 86 ? 21.987 -11.543 -17.969 1.00 90.44 86 SER A N 1
ATOM 70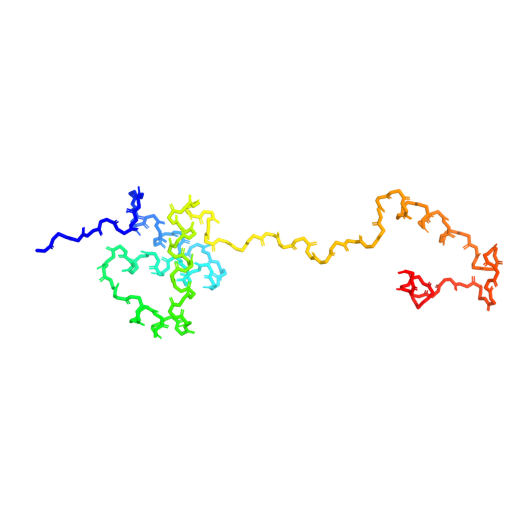4 C CA . SER A 1 86 ? 22.869 -11.240 -16.846 1.00 90.44 86 SER A CA 1
ATOM 705 C C . SER A 1 86 ? 23.599 -9.904 -17.044 1.00 90.44 86 SER A C 1
ATOM 707 O O . SER A 1 86 ? 23.546 -9.274 -18.103 1.00 90.44 86 SER A O 1
ATOM 709 N N . LYS A 1 87 ? 24.298 -9.435 -16.002 1.00 88.31 87 LYS A N 1
ATOM 710 C CA . LYS A 1 87 ? 25.098 -8.202 -16.093 1.00 88.31 87 LYS A CA 1
ATOM 711 C C . LYS A 1 87 ? 26.207 -8.315 -17.143 1.00 88.31 87 LYS A C 1
ATOM 713 O O . LYS A 1 87 ? 26.389 -7.376 -17.906 1.00 88.31 87 LYS A O 1
ATOM 718 N N . SER A 1 88 ? 26.901 -9.452 -17.200 1.00 92.81 88 SER A N 1
ATOM 719 C CA . SER A 1 88 ? 27.970 -9.697 -18.174 1.00 92.81 88 SER A CA 1
ATOM 720 C C . SER A 1 88 ? 27.440 -9.770 -19.603 1.00 92.81 88 SER A C 1
ATOM 722 O O . SER A 1 88 ? 28.039 -9.185 -20.495 1.00 92.81 88 SER A O 1
ATOM 724 N N . GLU A 1 89 ? 26.291 -10.413 -19.823 1.00 91.94 89 GLU A N 1
ATOM 725 C CA . GLU A 1 89 ? 25.676 -10.480 -21.157 1.00 91.94 89 GLU A CA 1
ATOM 726 C C . GLU A 1 89 ? 25.191 -9.108 -21.633 1.00 91.94 89 GLU A C 1
ATOM 728 O O . GLU A 1 89 ? 25.320 -8.786 -22.809 1.00 91.94 89 GLU A O 1
ATOM 733 N N . LYS A 1 90 ? 24.687 -8.256 -20.728 1.00 90.31 90 LYS A N 1
ATOM 734 C CA . LYS A 1 90 ? 24.366 -6.861 -21.066 1.00 90.31 90 LYS A CA 1
ATOM 735 C C . LYS A 1 90 ? 25.598 -6.059 -21.458 1.00 90.31 90 LYS A C 1
ATOM 737 O O . LYS A 1 90 ? 25.496 -5.222 -22.346 1.00 90.31 90 LYS A O 1
ATOM 742 N N . GLU A 1 91 ? 26.722 -6.274 -20.781 1.00 93.25 91 GLU A N 1
ATOM 743 C CA . GLU A 1 91 ? 27.970 -5.583 -21.105 1.00 93.25 91 GLU A CA 1
ATOM 744 C C . GLU A 1 91 ? 28.514 -6.046 -22.458 1.00 93.25 91 GLU A C 1
ATOM 746 O O . GLU A 1 91 ? 28.821 -5.210 -23.298 1.00 93.25 91 GLU A O 1
ATOM 751 N N . SER A 1 92 ? 28.510 -7.359 -22.717 1.00 92.44 92 SER A N 1
ATOM 752 C CA . SER A 1 92 ? 28.864 -7.913 -24.030 1.00 92.44 92 SER A CA 1
ATOM 753 C C . SER A 1 92 ? 27.984 -7.326 -25.130 1.00 92.44 92 SER A C 1
ATOM 755 O O . SER A 1 92 ? 28.499 -6.791 -26.103 1.00 92.44 92 SER A O 1
ATOM 757 N N . LEU A 1 93 ? 26.662 -7.314 -24.924 1.00 91.38 93 LEU A N 1
ATOM 758 C CA . LEU A 1 93 ? 25.728 -6.737 -25.887 1.00 91.38 93 LEU A CA 1
ATOM 759 C C . LEU A 1 93 ? 26.006 -5.245 -26.131 1.00 91.38 93 LEU A C 1
ATOM 761 O O . LEU A 1 93 ? 25.890 -4.782 -27.258 1.00 91.38 93 LEU A O 1
ATOM 765 N N . ARG A 1 94 ? 26.374 -4.466 -25.105 1.00 91.94 94 ARG A N 1
ATOM 766 C CA . ARG A 1 94 ? 26.735 -3.047 -25.285 1.00 91.94 94 ARG A CA 1
ATOM 767 C C . ARG A 1 94 ? 27.972 -2.867 -26.152 1.00 91.94 94 ARG A C 1
ATOM 769 O O . ARG A 1 94 ? 28.004 -1.910 -26.919 1.00 91.94 94 ARG A O 1
ATOM 776 N N . GLU A 1 95 ? 28.968 -3.734 -26.005 1.00 93.62 95 GLU A N 1
ATOM 777 C CA . GLU A 1 95 ? 30.160 -3.712 -26.852 1.00 93.62 95 GLU A CA 1
ATOM 778 C C . GLU A 1 95 ? 29.819 -4.128 -28.288 1.00 93.62 95 GLU A C 1
ATOM 780 O O . GLU A 1 95 ? 30.163 -3.398 -29.216 1.00 93.62 95 GLU A O 1
ATOM 785 N N . ASP A 1 96 ? 29.042 -5.199 -28.474 1.00 92.25 96 ASP A N 1
ATOM 786 C CA . ASP A 1 96 ? 28.606 -5.673 -29.796 1.00 92.25 96 ASP A CA 1
ATOM 787 C C . ASP A 1 96 ? 27.822 -4.596 -30.569 1.00 92.25 96 ASP A C 1
ATOM 789 O O . ASP A 1 96 ? 28.007 -4.406 -31.773 1.00 92.25 96 ASP A O 1
ATOM 793 N N . LEU A 1 97 ? 26.987 -3.821 -29.866 1.00 92.00 97 LEU A N 1
ATOM 794 C CA . LEU A 1 97 ? 26.197 -2.732 -30.451 1.00 92.00 97 LEU A CA 1
ATOM 795 C C . LEU A 1 97 ? 27.030 -1.532 -30.939 1.00 92.00 97 LEU A C 1
ATOM 797 O O . LEU A 1 97 ? 26.479 -0.666 -31.623 1.00 92.00 97 LEU A O 1
ATOM 801 N N . LYS A 1 98 ? 28.326 -1.449 -30.603 1.00 92.75 98 LYS A N 1
ATOM 802 C CA . LYS A 1 98 ? 29.238 -0.421 -31.144 1.00 92.75 98 LYS A CA 1
ATOM 803 C C . LYS A 1 98 ? 29.726 -0.756 -32.553 1.00 92.75 98 LYS A C 1
ATOM 805 O O . LYS A 1 98 ? 30.091 0.156 -33.292 1.00 92.75 98 LYS A O 1
ATOM 810 N N . SER A 1 99 ? 29.733 -2.036 -32.906 1.00 91.75 99 SER A N 1
ATOM 811 C CA . SER A 1 99 ? 30.087 -2.533 -34.235 1.00 91.75 99 SER A CA 1
ATOM 812 C C . SER A 1 99 ? 28.893 -2.483 -35.188 1.00 91.75 99 SER A C 1
ATOM 814 O O . SER A 1 99 ? 27.742 -2.353 -34.763 1.00 91.75 99 SER A O 1
ATOM 816 N N . SER A 1 100 ? 29.138 -2.590 -36.497 1.00 90.75 100 SER A N 1
ATOM 817 C CA . SER A 1 100 ? 28.040 -2.679 -37.469 1.00 90.75 100 SER A CA 1
ATOM 818 C C . SER A 1 100 ? 27.339 -4.042 -37.364 1.00 90.75 100 SER A C 1
ATOM 820 O O . SER A 1 100 ? 28.027 -5.058 -37.258 1.00 90.75 100 SER A O 1
ATOM 822 N N . PRO A 1 101 ? 25.999 -4.130 -37.500 1.00 92.12 101 PRO A N 1
ATOM 823 C CA . PRO A 1 101 ? 25.306 -5.418 -37.588 1.00 92.12 101 PRO A CA 1
ATOM 824 C C . PRO A 1 101 ? 25.853 -6.343 -38.686 1.00 92.12 101 PRO A C 1
ATOM 826 O O . PRO A 1 101 ? 25.749 -7.564 -38.573 1.00 92.12 101 PRO A O 1
ATOM 829 N N . LYS A 1 102 ? 26.474 -5.787 -39.734 1.00 92.00 102 LYS A N 1
ATOM 830 C CA . LYS A 1 102 ? 27.147 -6.568 -40.780 1.00 92.00 102 LYS A CA 1
ATOM 831 C C . LYS A 1 102 ? 28.260 -7.462 -40.253 1.00 92.00 102 LYS A C 1
ATOM 833 O O . LYS A 1 102 ? 28.435 -8.563 -40.764 1.00 92.00 102 LYS A O 1
ATOM 838 N N . GLU A 1 103 ? 28.979 -7.019 -39.225 1.00 90.94 103 GLU A N 1
ATOM 839 C CA . GLU A 1 103 ? 30.036 -7.811 -38.583 1.00 90.94 103 GLU A CA 1
ATOM 840 C C . GLU A 1 103 ? 29.469 -9.073 -37.912 1.00 90.94 103 GLU A C 1
ATOM 842 O O . GLU A 1 103 ? 30.182 -10.054 -37.727 1.00 90.94 103 GLU A O 1
ATOM 847 N N . PHE A 1 104 ? 28.161 -9.080 -37.641 1.00 88.44 104 PHE A N 1
ATOM 848 C CA . PHE A 1 104 ? 27.408 -10.196 -37.074 1.00 88.44 104 PHE A CA 1
ATOM 849 C C . PHE A 1 104 ? 26.538 -10.921 -38.118 1.00 88.44 104 PHE A C 1
ATOM 851 O O . PHE A 1 104 ? 25.684 -11.728 -37.756 1.00 88.44 104 PHE A O 1
ATOM 858 N N . GLY A 1 105 ? 26.740 -10.646 -39.414 1.00 89.75 105 GLY A N 1
ATOM 859 C CA . GLY A 1 105 ? 26.059 -11.330 -40.518 1.00 89.75 105 GLY A CA 1
ATOM 860 C C . GLY A 1 105 ? 24.670 -10.790 -40.874 1.00 89.75 105 GLY A C 1
ATOM 861 O O . GLY A 1 105 ? 23.942 -11.445 -41.618 1.00 89.75 105 GLY A O 1
ATOM 862 N N . TYR A 1 106 ? 24.283 -9.613 -40.372 1.00 89.50 106 TYR A N 1
ATOM 863 C CA . TYR A 1 106 ? 23.006 -8.986 -40.721 1.00 89.50 106 TYR A CA 1
ATOM 864 C C . TYR A 1 106 ? 23.123 -8.067 -41.946 1.00 89.50 106 TYR A C 1
ATOM 866 O O . TYR A 1 106 ? 24.061 -7.281 -42.064 1.00 89.50 106 TYR A O 1
ATOM 874 N N . GLU A 1 107 ? 22.108 -8.070 -42.813 1.00 89.50 107 GLU A N 1
ATOM 875 C CA . GLU A 1 107 ? 21.992 -7.164 -43.971 1.00 89.50 107 GLU A CA 1
ATOM 876 C C . GLU A 1 107 ? 21.478 -5.761 -43.577 1.00 89.50 107 GLU A C 1
ATOM 878 O O . GLU A 1 107 ? 20.583 -5.201 -44.206 1.00 89.50 107 GLU A O 1
ATOM 883 N N . SER A 1 108 ? 22.002 -5.187 -42.491 1.00 87.88 108 SER A N 1
ATOM 884 C CA . SER A 1 108 ? 21.642 -3.840 -42.029 1.00 87.88 108 SER A CA 1
ATOM 885 C C . SER A 1 108 ? 22.886 -3.044 -41.654 1.00 87.88 108 SER A C 1
ATOM 887 O O . SER A 1 108 ? 23.777 -3.561 -40.986 1.00 87.88 108 SER A O 1
ATOM 889 N N . GLU A 1 109 ? 22.930 -1.765 -42.035 1.00 88.19 109 GLU A N 1
ATOM 890 C CA . GLU A 1 109 ? 24.017 -0.845 -41.656 1.00 88.19 109 GLU A CA 1
ATOM 891 C C . GLU A 1 109 ? 23.919 -0.392 -40.194 1.00 88.19 109 GLU A C 1
ATOM 893 O O . GLU A 1 109 ? 24.920 -0.020 -39.587 1.00 88.19 109 GLU A O 1
ATOM 898 N N . VAL A 1 110 ? 22.706 -0.402 -39.632 1.00 90.94 110 VAL A N 1
ATOM 899 C CA . VAL A 1 110 ? 22.405 0.117 -38.294 1.00 90.94 110 VAL A CA 1
ATOM 900 C C . VAL A 1 110 ? 21.623 -0.901 -37.477 1.00 90.94 110 VAL A C 1
ATOM 902 O O . VAL A 1 110 ? 20.764 -1.623 -37.995 1.00 90.94 110 VAL A O 1
ATOM 905 N N . TRP A 1 111 ? 21.895 -0.946 -36.177 1.00 91.69 111 TRP A N 1
ATOM 906 C CA . TRP A 1 111 ? 21.092 -1.726 -35.247 1.00 91.69 111 TRP A CA 1
ATOM 907 C C . TRP A 1 111 ? 19.682 -1.147 -35.162 1.00 91.69 111 TRP A C 1
ATOM 909 O O . TRP A 1 111 ? 19.496 0.040 -34.894 1.00 91.69 111 TRP A O 1
ATOM 919 N N . SER A 1 112 ? 18.671 -1.993 -35.355 1.00 89.62 112 SER A N 1
ATOM 920 C CA . SER A 1 112 ? 17.281 -1.628 -35.077 1.00 89.62 112 SER A CA 1
ATOM 921 C C . SER A 1 112 ? 16.829 -2.213 -33.743 1.00 89.62 112 SER A C 1
ATOM 923 O O . SER A 1 112 ? 17.279 -3.280 -33.326 1.00 89.62 112 SER A O 1
ATOM 925 N N . THR A 1 113 ? 15.868 -1.566 -33.086 1.00 85.94 113 THR A N 1
ATOM 926 C CA . THR A 1 113 ? 15.278 -2.077 -31.837 1.00 85.94 113 THR A CA 1
ATOM 927 C C . THR A 1 113 ? 14.710 -3.488 -31.992 1.00 85.94 113 THR A C 1
ATOM 929 O O . THR A 1 113 ? 14.857 -4.297 -31.084 1.00 85.94 113 THR A O 1
ATOM 932 N N . LYS A 1 114 ? 14.130 -3.829 -33.152 1.00 85.75 114 LYS A N 1
ATOM 933 C CA . LYS A 1 114 ? 13.640 -5.190 -33.441 1.00 85.75 114 LYS A CA 1
ATOM 934 C C . LYS A 1 114 ? 14.758 -6.238 -33.454 1.00 85.75 114 LYS A C 1
ATOM 936 O O . LYS A 1 114 ? 14.508 -7.373 -33.069 1.00 85.75 114 LYS A O 1
ATOM 941 N N . MET A 1 115 ? 15.964 -5.873 -33.886 1.00 85.69 115 MET A N 1
ATOM 942 C CA . MET A 1 115 ? 17.111 -6.790 -33.913 1.00 85.69 115 MET A CA 1
ATOM 943 C C . MET A 1 115 ? 17.649 -7.059 -32.505 1.00 85.69 115 MET A C 1
ATOM 945 O O . MET A 1 115 ? 18.045 -8.177 -32.209 1.00 85.69 115 MET A O 1
ATOM 949 N N . VAL A 1 116 ? 17.596 -6.060 -31.620 1.00 82.94 116 VAL A N 1
ATOM 950 C CA . VAL A 1 116 ? 18.116 -6.166 -30.245 1.00 82.94 116 VAL A CA 1
ATOM 951 C C . VAL A 1 116 ? 17.093 -6.772 -29.273 1.00 82.94 116 VAL A C 1
ATOM 953 O O . VAL A 1 116 ? 17.464 -7.456 -28.325 1.00 82.94 116 VAL A O 1
ATOM 956 N N . LEU A 1 117 ? 15.792 -6.543 -29.491 1.00 73.56 117 LEU A N 1
ATOM 957 C CA . LEU A 1 117 ? 14.723 -6.986 -28.580 1.00 73.56 117 LEU A CA 1
ATOM 958 C C . LEU A 1 117 ? 14.291 -8.452 -28.762 1.00 73.56 117 LEU A C 1
ATOM 960 O O . LEU A 1 117 ? 13.642 -8.993 -27.868 1.00 73.56 117 LEU A O 1
ATOM 964 N N . ASN A 1 118 ? 14.625 -9.090 -29.888 1.00 59.66 118 ASN A N 1
ATOM 965 C CA . ASN A 1 118 ? 14.242 -10.479 -30.188 1.00 59.66 118 ASN A CA 1
ATOM 966 C C . ASN A 1 118 ? 15.233 -11.534 -29.657 1.00 59.66 118 ASN A C 1
ATOM 968 O O . ASN A 1 118 ? 15.179 -12.688 -30.080 1.00 59.66 118 ASN A O 1
ATOM 972 N N . ILE A 1 119 ? 16.104 -11.142 -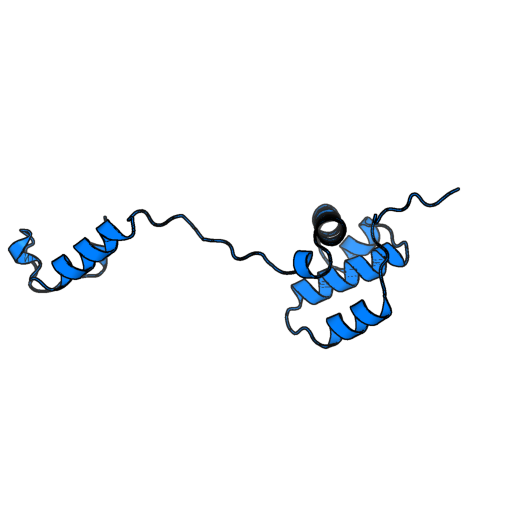28.725 1.00 54.62 119 ILE A N 1
ATOM 973 C CA . ILE A 1 119 ? 17.097 -12.000 -28.064 1.00 54.62 119 ILE A CA 1
ATOM 974 C C . ILE A 1 119 ? 16.540 -12.523 -26.719 1.00 54.62 119 ILE A C 1
ATOM 976 O O . ILE A 1 119 ? 15.735 -11.833 -26.034 1.00 54.62 119 ILE A O 1
#

Organism: NCBI:txid1698267